Protein AF-A0A922SPZ7-F1 (afdb_monomer_lite)

Sequence (159 aa):
MNDMLHFFKSLKLINSTNGHDVTSTNKFIAGYQITIASILLLFDDLRLEGYNNLLTRRLNQDVTDTLFGQIRSKRKKPTTRQFMTAFRKIFFTNIIKAGKQGKGSSNLSQLLVNTEKLGFILGSEEEEIPMDEDCNETEVHPLFLVRIIVKWNYQKITG

Foldseek 3Di:
DVVVLVVLVPDWDADPPPRDTCRVVDCVSVVVNVVVVVVVVVVVVVVVVVDPDDPVVVVDCVVVVVVVCQLCVVPVDDDPVSSVVSVVVVVVVVLVVVCVPDPCVPVSVVVVVVVVVVCVVVVPDPDDDDDDDDDDDDPPDPCPVVCVVVVVVVVVVPD

Secondary structure (DSSP, 8-state):
-HHHHHHHHH---B-TTT--B-TTT-THHHHHHHHHHHHHHHHHHHHHTT-----GGGGSTHHHHHHHHHHHHH-SS--HHHHHHHHHHHHHHHHHHHHHHSS-HHHHHHHHHHHHHHHHHHTT----PPP----------THHHHHHHHHHHHHHH--

Organism: Spodoptera exigua (NCBI:txid7107)

Structure (mmCIF, N/CA/C/O backbone):
data_AF-A0A922SPZ7-F1
#
_entry.id   AF-A0A922SPZ7-F1
#
loop_
_atom_site.group_PDB
_atom_site.id
_atom_site.type_symbol
_atom_site.label_atom_id
_atom_site.label_alt_id
_atom_site.label_comp_id
_atom_site.label_asym_id
_atom_site.label_entity_id
_atom_site.label_seq_id
_atom_site.pdbx_PDB_ins_code
_atom_site.Cartn_x
_atom_site.Cartn_y
_atom_site.Cartn_z
_atom_site.occupancy
_atom_site.B_iso_or_equiv
_atom_site.auth_seq_id
_atom_site.auth_comp_id
_atom_site.auth_asym_id
_atom_site.auth_atom_id
_atom_site.pdbx_PDB_model_num
ATOM 1 N N . MET A 1 1 ? -7.374 -10.168 -17.244 1.00 64.50 1 MET A N 1
ATOM 2 C CA . MET A 1 1 ? -6.537 -9.549 -16.174 1.00 64.50 1 MET A CA 1
ATOM 3 C C . MET A 1 1 ? -5.126 -10.136 -16.165 1.00 64.50 1 MET A C 1
ATOM 5 O O . MET A 1 1 ? -4.179 -9.366 -16.073 1.00 64.50 1 MET A O 1
ATOM 9 N N . ASN A 1 2 ? -4.959 -11.445 -16.400 1.00 79.81 2 ASN A N 1
ATOM 10 C CA . ASN A 1 2 ? -3.654 -12.028 -16.759 1.00 79.81 2 ASN A CA 1
ATOM 11 C C . ASN A 1 2 ? -3.041 -11.406 -18.028 1.00 79.81 2 ASN A C 1
ATOM 13 O O . ASN A 1 2 ? -1.832 -11.195 -18.084 1.00 79.81 2 ASN A O 1
ATOM 17 N N . ASP A 1 3 ? -3.868 -10.993 -18.989 1.00 87.25 3 ASP A N 1
ATOM 18 C CA . ASP A 1 3 ? -3.410 -10.283 -20.196 1.00 87.25 3 ASP A CA 1
ATOM 19 C C . ASP A 1 3 ? -2.750 -8.939 -19.861 1.00 87.25 3 ASP A C 1
ATOM 21 O O . ASP A 1 3 ? -1.771 -8.549 -20.490 1.00 87.25 3 ASP A O 1
ATOM 25 N N . MET A 1 4 ? -3.219 -8.261 -18.804 1.00 87.81 4 MET A N 1
ATOM 26 C CA . MET A 1 4 ? -2.597 -7.022 -18.326 1.00 87.81 4 MET A CA 1
ATOM 27 C C . MET A 1 4 ? -1.230 -7.291 -17.700 1.00 87.81 4 MET A C 1
ATOM 29 O O . MET A 1 4 ? -0.311 -6.500 -17.885 1.00 87.81 4 MET A O 1
ATOM 33 N N . LEU A 1 5 ? -1.056 -8.419 -17.005 1.00 88.38 5 LEU A N 1
ATOM 34 C CA . LEU A 1 5 ? 0.253 -8.813 -16.489 1.00 88.38 5 LEU A CA 1
ATOM 35 C C . LEU A 1 5 ? 1.246 -9.036 -17.641 1.00 88.38 5 LEU A C 1
ATOM 37 O O . LEU A 1 5 ? 2.379 -8.562 -17.579 1.00 88.38 5 LEU A O 1
ATOM 41 N N . HIS A 1 6 ? 0.817 -9.717 -18.707 1.00 90.19 6 HIS A N 1
ATOM 42 C CA . HIS A 1 6 ? 1.630 -9.908 -19.910 1.00 90.19 6 HIS A CA 1
ATOM 43 C C . HIS A 1 6 ? 1.950 -8.589 -20.616 1.00 90.19 6 HIS A C 1
ATOM 45 O O . HIS A 1 6 ? 3.107 -8.353 -20.963 1.00 90.19 6 HIS A O 1
ATOM 51 N N . PHE A 1 7 ? 0.965 -7.700 -20.754 1.00 92.06 7 PHE A N 1
ATOM 52 C CA . PHE A 1 7 ? 1.167 -6.360 -21.294 1.00 92.06 7 PHE A CA 1
ATOM 53 C C . PHE A 1 7 ? 2.253 -5.604 -20.517 1.00 92.06 7 PHE A C 1
ATOM 55 O O . PHE A 1 7 ? 3.254 -5.199 -21.103 1.00 92.06 7 PHE A O 1
ATOM 62 N N . PHE A 1 8 ? 2.131 -5.506 -19.189 1.00 90.12 8 PHE A N 1
ATOM 63 C CA . PHE A 1 8 ? 3.119 -4.814 -18.356 1.00 90.12 8 PHE A CA 1
ATOM 64 C C . PHE A 1 8 ? 4.497 -5.489 -18.350 1.00 90.12 8 PHE A C 1
ATOM 66 O O . PHE A 1 8 ? 5.493 -4.810 -18.118 1.00 90.12 8 PHE A O 1
ATOM 73 N N . LYS A 1 9 ? 4.589 -6.802 -18.601 1.00 89.31 9 LYS A N 1
ATOM 74 C CA . LYS A 1 9 ? 5.875 -7.501 -18.798 1.00 89.31 9 LYS A CA 1
ATOM 75 C C . LYS A 1 9 ? 6.557 -7.134 -20.115 1.00 89.31 9 LYS A C 1
ATOM 77 O O . LYS A 1 9 ? 7.779 -7.173 -20.186 1.00 89.31 9 LYS A O 1
ATOM 82 N N . SER A 1 10 ? 5.783 -6.788 -21.141 1.00 92.88 10 SER A N 1
ATOM 83 C CA . SER A 1 10 ? 6.306 -6.408 -22.459 1.00 92.88 10 SER A CA 1
ATOM 84 C C . SER A 1 10 ? 6.740 -4.942 -22.559 1.00 92.88 10 SER A C 1
ATOM 86 O O . SER A 1 10 ? 7.416 -4.567 -23.516 1.00 92.88 10 SER A O 1
ATOM 88 N N . LEU A 1 11 ? 6.359 -4.108 -21.584 1.00 93.62 11 LEU A N 1
ATOM 89 C CA . LEU A 1 11 ? 6.656 -2.682 -21.606 1.00 93.62 11 LEU A CA 1
ATOM 90 C C . LEU A 1 11 ? 8.149 -2.413 -21.435 1.00 93.62 11 LEU A C 1
ATOM 92 O O . LEU A 1 11 ? 8.802 -2.944 -20.538 1.00 93.62 11 LEU A O 1
ATOM 96 N N . LYS A 1 12 ? 8.644 -1.493 -22.262 1.00 93.12 12 LYS A N 1
ATOM 97 C CA . LYS A 1 12 ? 9.947 -0.859 -22.107 1.00 93.12 12 LYS A CA 1
ATOM 98 C C . LYS A 1 12 ? 9.768 0.638 -21.957 1.00 93.12 12 LYS A C 1
ATOM 100 O O . LYS A 1 12 ? 8.951 1.244 -22.649 1.00 93.12 12 LYS A O 1
ATOM 105 N N . LEU A 1 13 ? 10.549 1.229 -21.068 1.00 93.44 13 LEU A N 1
ATOM 106 C CA . LEU A 1 13 ? 10.610 2.665 -20.887 1.00 93.44 13 LEU A CA 1
ATOM 107 C C . LEU A 1 13 ? 11.852 3.203 -21.587 1.00 93.44 13 LEU A C 1
ATOM 109 O O . LEU A 1 13 ? 12.972 2.916 -21.175 1.00 93.44 13 LEU A O 1
ATOM 113 N N . ILE A 1 14 ? 11.641 3.988 -22.638 1.00 96.00 14 ILE A N 1
ATOM 114 C CA . ILE A 1 14 ? 12.717 4.588 -23.426 1.00 96.00 14 ILE A CA 1
ATOM 115 C C . ILE A 1 14 ? 12.832 6.064 -23.062 1.00 96.00 14 ILE A C 1
ATOM 117 O O . ILE A 1 14 ? 11.841 6.794 -23.068 1.00 96.00 14 ILE A O 1
ATOM 121 N N . ASN A 1 15 ? 14.043 6.510 -22.742 1.00 94.00 15 ASN A N 1
ATOM 122 C CA . ASN A 1 15 ? 14.319 7.919 -22.509 1.00 94.00 15 ASN A CA 1
ATOM 123 C C . ASN A 1 15 ? 14.284 8.677 -23.846 1.00 94.00 15 ASN A C 1
ATOM 125 O O . ASN A 1 15 ? 15.028 8.360 -24.772 1.00 94.00 15 ASN A O 1
ATOM 129 N N . SER A 1 16 ? 13.429 9.696 -23.939 1.00 92.75 16 SER A N 1
ATOM 130 C CA . SER A 1 16 ? 13.207 10.458 -25.173 1.00 92.75 16 SER A CA 1
ATOM 131 C C . SER A 1 16 ? 14.433 11.235 -25.658 1.00 92.75 16 SER A C 1
ATOM 133 O O . SER A 1 16 ? 14.536 11.521 -26.844 1.00 92.75 16 SER A O 1
ATOM 135 N N . THR A 1 17 ? 15.348 11.599 -24.758 1.00 94.12 17 THR A N 1
ATOM 136 C CA . THR A 1 17 ? 16.481 12.483 -25.065 1.00 94.12 17 THR A CA 1
ATOM 137 C C . THR A 1 17 ? 17.686 11.720 -25.604 1.00 94.12 17 THR A C 1
ATOM 139 O O . THR A 1 17 ? 18.411 12.236 -26.446 1.00 94.12 17 THR A O 1
ATOM 142 N N . ASN A 1 18 ? 17.921 10.500 -25.118 1.00 93.50 18 ASN A N 1
ATOM 143 C CA . ASN A 1 18 ? 19.108 9.714 -25.466 1.00 93.50 18 ASN A CA 1
ATOM 144 C C . ASN A 1 18 ? 18.787 8.314 -26.022 1.00 93.50 18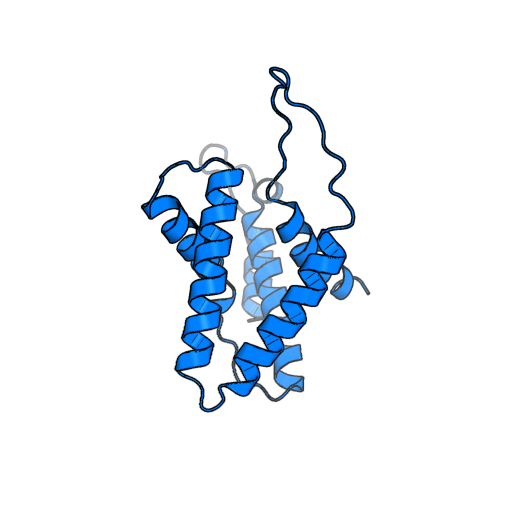 ASN A C 1
ATOM 146 O O . ASN A 1 18 ? 19.706 7.568 -26.341 1.00 93.50 18 ASN A O 1
ATOM 150 N N . GLY A 1 19 ? 17.507 7.941 -26.131 1.00 92.81 19 GLY A N 1
ATOM 151 C CA . GLY A 1 19 ? 17.064 6.660 -26.688 1.00 92.81 19 GLY A CA 1
ATOM 152 C C . GLY A 1 19 ? 17.381 5.435 -25.824 1.00 92.81 19 GLY A C 1
ATOM 153 O O . GLY A 1 19 ? 17.105 4.312 -26.244 1.00 92.81 19 GLY A O 1
ATOM 154 N N . HIS A 1 20 ? 17.950 5.617 -24.629 1.00 94.00 20 HIS A N 1
ATOM 155 C CA . HIS A 1 20 ? 18.328 4.501 -23.769 1.00 94.00 20 HIS A CA 1
ATOM 156 C C . HIS A 1 20 ? 17.116 3.869 -23.083 1.00 94.00 20 HIS A C 1
ATOM 158 O O . HIS A 1 20 ? 16.198 4.557 -22.627 1.00 94.00 20 HIS A O 1
ATOM 164 N N . ASP A 1 21 ? 17.160 2.542 -22.957 1.00 93.69 21 ASP A N 1
ATOM 165 C CA . ASP A 1 21 ? 16.223 1.777 -22.141 1.00 93.69 21 ASP A CA 1
ATOM 166 C C . ASP A 1 21 ? 16.497 2.044 -20.652 1.00 93.69 21 ASP A C 1
ATOM 168 O O . ASP A 1 21 ? 17.567 1.738 -20.125 1.00 93.69 21 ASP A O 1
ATOM 172 N N . VAL A 1 22 ? 15.516 2.647 -19.985 1.00 93.69 22 VAL A N 1
ATOM 173 C CA . VAL A 1 22 ? 15.533 3.014 -18.563 1.00 93.69 22 VAL A CA 1
ATOM 174 C C . VAL A 1 22 ? 14.469 2.243 -17.773 1.00 93.69 22 VAL A C 1
ATOM 176 O O . VAL A 1 22 ? 14.030 2.671 -16.704 1.00 93.69 22 VAL A O 1
ATOM 179 N N . THR A 1 23 ? 14.036 1.089 -18.286 1.00 91.44 23 THR A N 1
ATOM 180 C CA . THR A 1 23 ? 13.022 0.240 -17.642 1.00 91.44 23 THR A CA 1
ATOM 181 C C . THR A 1 23 ? 13.470 -0.216 -16.254 1.00 91.44 23 THR A C 1
ATOM 183 O O . THR A 1 23 ? 12.702 -0.138 -15.301 1.00 91.44 23 THR A O 1
ATOM 186 N N . SER A 1 24 ? 14.727 -0.647 -16.107 1.00 86.00 24 SER A N 1
ATOM 187 C CA . SER A 1 24 ? 15.254 -1.201 -14.849 1.00 86.00 24 SER A CA 1
ATOM 188 C C . SER A 1 24 ? 15.405 -0.164 -13.732 1.00 86.00 24 SER A C 1
ATOM 190 O O . SER A 1 24 ? 15.277 -0.498 -12.555 1.00 86.00 24 SER A O 1
ATOM 192 N N . THR A 1 25 ? 15.647 1.102 -14.079 1.00 89.31 25 THR A N 1
ATOM 193 C CA . THR A 1 25 ? 15.777 2.194 -13.104 1.00 89.31 25 THR A CA 1
ATOM 194 C C . THR A 1 25 ? 14.418 2.702 -12.619 1.00 89.31 25 THR A C 1
ATOM 196 O O . THR A 1 25 ? 14.325 3.285 -11.539 1.00 89.31 25 THR A O 1
ATOM 199 N N . ASN A 1 26 ? 13.344 2.430 -13.367 1.00 89.94 26 ASN A N 1
ATOM 200 C CA . ASN A 1 26 ? 11.992 2.881 -13.063 1.00 89.94 26 ASN A CA 1
ATOM 201 C C . ASN A 1 26 ? 11.137 1.757 -12.472 1.00 89.94 26 ASN A C 1
ATOM 203 O O . ASN A 1 26 ? 10.618 0.884 -13.160 1.00 89.94 26 ASN A O 1
ATOM 207 N N . LYS A 1 27 ? 10.912 1.825 -11.158 1.00 92.31 27 LYS A N 1
ATOM 208 C CA . LYS A 1 27 ? 10.235 0.756 -10.405 1.00 92.31 27 LYS A CA 1
ATOM 209 C C . LYS A 1 27 ? 8.724 0.670 -10.632 1.00 92.31 27 LYS A C 1
ATOM 211 O O . LYS A 1 27 ? 8.114 -0.292 -10.175 1.00 92.31 27 LYS A O 1
ATOM 216 N N . PHE A 1 28 ? 8.097 1.639 -11.304 1.00 92.69 28 PHE A N 1
ATOM 217 C CA . PHE A 1 28 ? 6.635 1.667 -11.415 1.00 92.69 28 PHE A CA 1
ATOM 218 C C . PHE A 1 28 ? 6.086 0.492 -12.238 1.00 92.69 28 PHE A C 1
ATOM 220 O O . PHE A 1 28 ? 5.064 -0.062 -11.854 1.00 92.69 28 PHE A O 1
ATOM 227 N N . ILE A 1 29 ? 6.768 0.064 -13.311 1.00 91.62 29 ILE A N 1
ATOM 228 C CA . ILE A 1 29 ? 6.335 -1.083 -14.133 1.00 91.62 29 ILE A CA 1
ATOM 229 C C . ILE A 1 29 ? 6.311 -2.352 -13.277 1.00 91.62 29 ILE A C 1
ATOM 231 O O . ILE A 1 29 ? 5.296 -3.046 -13.228 1.00 91.62 29 ILE A O 1
ATOM 235 N N . ALA A 1 30 ? 7.390 -2.602 -12.528 1.00 91.50 30 ALA A N 1
ATOM 236 C CA . ALA A 1 30 ? 7.449 -3.696 -11.561 1.00 91.50 30 ALA A CA 1
ATOM 237 C C . ALA A 1 30 ? 6.369 -3.552 -10.472 1.00 91.50 30 ALA A C 1
ATOM 239 O O . ALA A 1 30 ? 5.701 -4.523 -10.126 1.00 91.50 30 ALA A O 1
ATOM 240 N N . GLY A 1 31 ? 6.132 -2.333 -9.978 1.00 93.12 31 GLY A N 1
ATOM 241 C CA . GLY A 1 31 ? 5.068 -2.039 -9.017 1.00 93.12 31 GLY A CA 1
ATOM 242 C C . GLY A 1 31 ? 3.670 -2.388 -9.538 1.00 93.12 31 GLY A C 1
ATOM 243 O O . GLY A 1 31 ? 2.887 -3.002 -8.813 1.00 93.12 31 GLY A O 1
ATOM 244 N N . TYR A 1 32 ? 3.361 -2.075 -10.799 1.00 92.62 32 TYR A N 1
ATOM 245 C CA . TYR A 1 32 ? 2.093 -2.452 -11.432 1.00 92.62 32 TYR A CA 1
ATOM 246 C C . TYR A 1 32 ? 1.964 -3.964 -11.603 1.00 92.62 32 TYR A C 1
ATOM 248 O O . TYR A 1 32 ? 0.903 -4.512 -11.312 1.00 92.62 32 TYR A O 1
ATOM 256 N N . GLN A 1 33 ? 3.032 -4.649 -12.022 1.00 92.25 33 GLN A N 1
ATOM 257 C CA . GLN A 1 33 ? 3.035 -6.111 -12.133 1.00 92.25 33 GLN A CA 1
ATOM 258 C C . GLN A 1 33 ? 2.729 -6.769 -10.782 1.00 92.25 33 GLN A C 1
ATOM 260 O O . GLN A 1 33 ? 1.847 -7.623 -10.706 1.00 92.25 33 GLN A O 1
ATOM 265 N N . ILE A 1 34 ? 3.400 -6.322 -9.714 1.00 94.12 34 ILE A N 1
ATOM 266 C CA . ILE A 1 34 ? 3.151 -6.789 -8.344 1.00 94.12 34 ILE A CA 1
ATOM 267 C C . ILE A 1 34 ? 1.706 -6.491 -7.938 1.00 94.12 34 ILE A C 1
ATOM 269 O O . ILE A 1 34 ? 1.015 -7.375 -7.453 1.00 94.12 34 ILE A O 1
ATOM 273 N N . THR A 1 35 ? 1.220 -5.273 -8.180 1.00 94.12 35 THR A N 1
ATOM 274 C CA . THR A 1 35 ? -0.146 -4.871 -7.809 1.00 94.12 35 THR A CA 1
ATOM 275 C C . THR A 1 35 ? -1.200 -5.747 -8.489 1.00 94.12 35 THR A C 1
ATOM 277 O O . THR A 1 35 ? -2.122 -6.215 -7.826 1.00 94.12 35 THR A O 1
ATOM 280 N N . ILE A 1 36 ? -1.058 -6.013 -9.792 1.00 92.00 36 ILE A N 1
ATOM 281 C CA . ILE A 1 36 ? -1.983 -6.872 -10.543 1.00 92.00 36 ILE A CA 1
ATOM 282 C C . ILE A 1 36 ? -1.955 -8.299 -9.988 1.00 92.00 36 ILE A C 1
ATOM 284 O O . ILE A 1 36 ? -3.016 -8.863 -9.727 1.00 92.00 36 ILE A O 1
ATOM 288 N N . ALA A 1 37 ? -0.762 -8.863 -9.777 1.00 93.19 37 ALA A N 1
ATOM 289 C CA . ALA A 1 37 ? -0.611 -10.212 -9.237 1.00 93.19 37 ALA A CA 1
ATOM 290 C C . ALA A 1 37 ? -1.225 -10.338 -7.832 1.00 93.19 37 ALA A C 1
ATOM 292 O O . ALA A 1 37 ? -2.011 -11.247 -7.583 1.00 93.19 37 ALA A O 1
ATOM 293 N N . SER A 1 38 ? -0.942 -9.386 -6.941 1.00 94.31 38 SER A N 1
ATOM 294 C CA . SER A 1 38 ? -1.482 -9.374 -5.580 1.00 94.31 38 SER A CA 1
ATOM 295 C C . SER A 1 38 ? -3.002 -9.223 -5.548 1.00 94.31 38 SER A C 1
ATOM 297 O O . SER A 1 38 ? -3.653 -9.858 -4.727 1.00 94.31 38 SER A O 1
ATOM 299 N N . ILE A 1 39 ? -3.589 -8.405 -6.431 1.00 93.94 39 ILE A N 1
ATOM 300 C CA . ILE A 1 39 ? -5.051 -8.253 -6.518 1.00 93.94 39 ILE A CA 1
ATOM 301 C C . ILE A 1 39 ? -5.714 -9.552 -6.981 1.00 93.94 39 ILE A C 1
ATOM 303 O O . ILE A 1 39 ? -6.771 -9.898 -6.460 1.00 93.94 39 ILE A O 1
ATOM 307 N N . LEU A 1 40 ? -5.109 -10.259 -7.940 1.00 91.75 40 LEU A N 1
ATOM 308 C CA . LEU A 1 40 ? -5.617 -11.548 -8.411 1.00 91.75 40 LEU A CA 1
ATOM 309 C C . LEU A 1 40 ? -5.610 -12.588 -7.290 1.00 91.75 40 LEU A C 1
ATOM 311 O O . LEU A 1 40 ? -6.658 -13.151 -6.996 1.00 91.75 40 LEU A O 1
ATOM 315 N N . LEU A 1 41 ? -4.472 -12.749 -6.608 1.00 93.75 41 LEU A N 1
ATOM 316 C CA . LEU A 1 41 ? -4.344 -13.675 -5.479 1.00 93.75 41 LEU A CA 1
ATOM 317 C C . LEU A 1 41 ? -5.314 -13.331 -4.342 1.00 93.75 41 LEU A C 1
ATOM 319 O O . LEU A 1 41 ? -6.018 -14.201 -3.842 1.00 93.75 41 LEU A O 1
ATOM 323 N N . LEU A 1 42 ? -5.414 -12.049 -3.977 1.00 94.12 42 LEU A N 1
ATOM 324 C CA . LEU A 1 42 ? -6.364 -11.594 -2.962 1.00 94.12 42 LEU A CA 1
ATOM 325 C C . LEU A 1 42 ? -7.810 -11.906 -3.358 1.00 94.12 42 LEU A C 1
ATOM 327 O 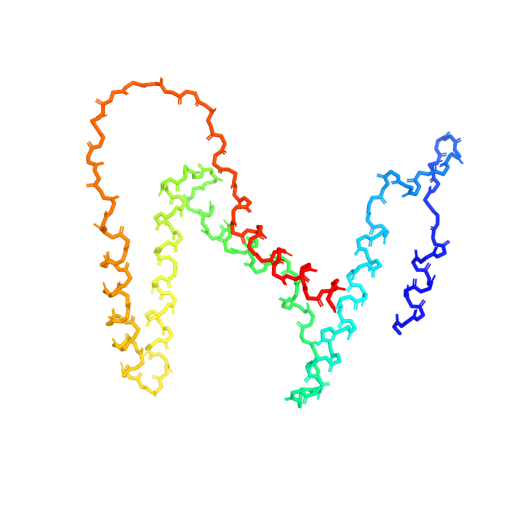O . LEU A 1 42 ? -8.623 -12.257 -2.506 1.00 94.12 42 LEU A O 1
ATOM 331 N N . PHE A 1 43 ? -8.163 -11.729 -4.631 1.00 94.44 43 PHE A N 1
ATOM 332 C CA . PHE A 1 43 ? -9.518 -12.010 -5.079 1.00 94.44 43 PHE A CA 1
ATOM 333 C C . PHE A 1 43 ? -9.819 -13.508 -5.080 1.00 94.44 43 PHE A C 1
ATOM 335 O O . PHE A 1 43 ? -10.920 -13.886 -4.690 1.00 94.44 43 PHE A O 1
ATOM 342 N N . ASP A 1 44 ? -8.857 -14.350 -5.450 1.00 94.25 44 ASP A N 1
ATOM 343 C CA . ASP A 1 44 ? -9.007 -15.802 -5.373 1.00 94.25 44 ASP A CA 1
ATOM 344 C C . ASP A 1 44 ? -9.220 -16.264 -3.922 1.00 94.25 44 ASP A C 1
ATOM 346 O O . ASP A 1 44 ? -10.176 -16.997 -3.660 1.00 94.25 44 ASP A O 1
ATOM 350 N N . ASP A 1 45 ? -8.443 -15.741 -2.966 1.00 95.12 45 ASP A N 1
ATOM 351 C CA . ASP A 1 45 ? -8.641 -15.988 -1.529 1.00 95.12 45 ASP A CA 1
ATOM 352 C C . ASP A 1 45 ? -10.049 -15.567 -1.069 1.00 95.12 45 ASP A C 1
ATOM 354 O O . ASP A 1 45 ? -10.761 -16.315 -0.401 1.00 95.12 45 ASP A O 1
ATOM 358 N N . LEU A 1 46 ? -10.500 -14.372 -1.460 1.00 94.38 46 LEU A N 1
ATOM 359 C CA . LEU A 1 46 ? -11.825 -13.870 -1.088 1.00 94.38 46 LEU A CA 1
ATOM 360 C C . LEU A 1 46 ? -12.963 -14.684 -1.715 1.00 94.38 46 LEU A C 1
ATOM 362 O O . LEU A 1 46 ? -14.024 -14.829 -1.109 1.00 94.38 46 LEU A O 1
ATOM 366 N N . ARG A 1 47 ? -12.767 -15.240 -2.911 1.00 94.94 47 ARG A N 1
ATOM 367 C CA . ARG A 1 47 ? -13.764 -16.120 -3.529 1.00 94.94 47 ARG A CA 1
ATOM 368 C C . ARG A 1 47 ? -13.941 -17.416 -2.749 1.00 94.94 47 ARG A C 1
ATOM 370 O O . ARG A 1 47 ? -15.072 -17.889 -2.655 1.00 94.94 47 ARG A O 1
ATOM 377 N N . LEU A 1 48 ? -12.867 -17.964 -2.175 1.00 94.50 48 LEU A N 1
ATOM 378 C CA . LEU A 1 48 ? -12.945 -19.141 -1.300 1.00 94.50 48 LEU A CA 1
ATOM 379 C C . LEU A 1 48 ? -13.774 -18.857 -0.038 1.00 94.50 48 LEU A C 1
ATOM 381 O O . LEU A 1 48 ? -14.518 -19.720 0.414 1.00 94.50 48 LEU A O 1
ATOM 385 N N . GLU A 1 49 ? -13.725 -17.622 0.459 1.00 94.06 49 GLU A N 1
ATOM 386 C CA . GLU A 1 49 ? -14.530 -17.127 1.586 1.00 94.06 49 GLU A CA 1
ATOM 387 C C . GLU A 1 49 ? -15.971 -16.721 1.189 1.00 94.06 49 GLU A C 1
ATOM 389 O O . GLU A 1 49 ? -16.729 -16.191 2.002 1.00 94.06 49 GLU A O 1
ATOM 394 N N . GLY A 1 50 ? -16.376 -16.945 -0.068 1.00 95.31 50 GLY A N 1
ATOM 395 C CA . GLY A 1 50 ? -17.735 -16.683 -0.556 1.00 95.31 50 GLY A CA 1
ATOM 396 C C . GLY A 1 50 ? -18.003 -15.247 -1.023 1.00 95.31 50 GLY A C 1
ATOM 397 O O . GLY A 1 50 ? -19.158 -14.884 -1.263 1.00 95.31 50 GLY A O 1
ATOM 398 N N . TYR A 1 51 ? -16.971 -14.412 -1.183 1.00 94.62 51 TYR A N 1
ATOM 399 C CA . TYR A 1 51 ? -17.131 -13.068 -1.741 1.00 94.62 51 TYR A CA 1
ATOM 400 C C . TYR A 1 51 ? -17.159 -13.098 -3.274 1.00 94.62 51 TYR A C 1
ATOM 402 O O . TYR A 1 51 ? -16.287 -13.663 -3.929 1.00 94.62 51 TYR A O 1
ATOM 410 N N . ASN A 1 52 ? -18.132 -12.400 -3.864 1.00 94.38 52 ASN A N 1
ATOM 411 C CA . ASN A 1 52 ? -18.303 -12.340 -5.321 1.00 94.38 52 ASN A CA 1
ATOM 412 C C . ASN A 1 52 ? -17.571 -11.161 -5.980 1.00 94.38 52 ASN A C 1
ATOM 414 O O . ASN A 1 52 ? -17.465 -11.098 -7.204 1.00 94.38 52 ASN A O 1
ATOM 418 N N . ASN A 1 53 ? -17.097 -10.196 -5.192 1.00 92.44 53 ASN A N 1
ATOM 419 C CA . ASN A 1 53 ? -16.519 -8.956 -5.696 1.00 92.44 53 ASN A CA 1
ATOM 420 C C . ASN A 1 53 ? -15.466 -8.370 -4.745 1.00 92.44 53 ASN A C 1
ATOM 422 O O . ASN A 1 53 ? -15.559 -8.504 -3.527 1.00 92.44 53 ASN A O 1
ATOM 426 N N . LEU A 1 54 ? -14.500 -7.647 -5.319 1.00 90.31 54 LEU A N 1
ATOM 427 C CA . LEU A 1 54 ? -13.443 -6.936 -4.598 1.00 90.31 54 LEU A CA 1
ATOM 428 C C . LEU A 1 54 ? -13.615 -5.419 -4.741 1.00 90.31 54 LEU A C 1
ATOM 430 O O . LEU A 1 54 ? -13.654 -4.878 -5.845 1.00 90.31 54 LEU A O 1
ATOM 434 N N . LEU A 1 55 ? -13.687 -4.709 -3.613 1.00 90.50 55 LEU A N 1
ATOM 435 C CA . LEU A 1 55 ? -13.791 -3.248 -3.585 1.00 90.50 55 LEU A CA 1
ATOM 436 C C . LEU A 1 55 ? -12.410 -2.596 -3.743 1.00 90.50 55 LEU A C 1
ATOM 438 O O . LEU A 1 55 ? -11.811 -2.148 -2.767 1.00 90.50 55 LEU A O 1
ATOM 442 N N . THR A 1 56 ? -11.921 -2.494 -4.977 1.00 89.00 56 THR A N 1
ATOM 443 C CA . THR A 1 56 ? -10.573 -1.978 -5.297 1.00 89.00 56 THR A CA 1
ATOM 444 C C . THR A 1 56 ? -10.301 -0.562 -4.784 1.00 89.00 56 THR A C 1
ATOM 446 O O . THR A 1 56 ? -9.173 -0.260 -4.403 1.00 89.00 56 THR A O 1
ATOM 449 N N . ARG A 1 57 ? -11.333 0.285 -4.652 1.00 88.7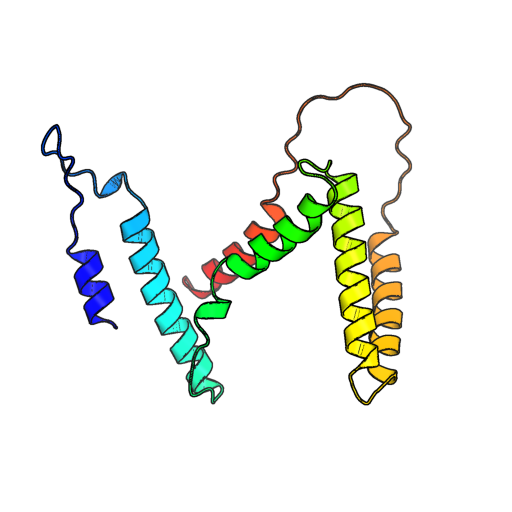5 57 ARG A N 1
ATOM 450 C CA . ARG A 1 57 ? -11.226 1.619 -4.025 1.00 88.75 57 ARG A CA 1
ATOM 451 C C . ARG A 1 57 ? -10.674 1.574 -2.594 1.00 88.75 57 ARG A C 1
ATOM 453 O O . ARG A 1 57 ? -10.124 2.556 -2.127 1.00 88.75 57 ARG A O 1
ATOM 460 N N . ARG A 1 58 ? -10.842 0.461 -1.874 1.00 87.19 58 ARG A N 1
ATOM 461 C CA . ARG A 1 58 ? -10.350 0.307 -0.494 1.00 87.19 58 ARG A CA 1
ATOM 462 C C . ARG A 1 58 ? -8.906 -0.188 -0.408 1.00 87.19 58 ARG A C 1
ATOM 464 O O . ARG A 1 58 ? -8.381 -0.275 0.694 1.00 87.19 58 ARG A O 1
ATOM 471 N N . LEU A 1 59 ? -8.287 -0.526 -1.538 1.00 89.50 59 LEU A N 1
ATOM 472 C CA . LEU A 1 59 ? -6.919 -1.049 -1.598 1.00 89.50 59 LEU A CA 1
ATOM 473 C C . LEU A 1 59 ? -5.871 0.044 -1.852 1.00 89.50 59 LEU A C 1
ATOM 475 O O . LEU A 1 59 ? -4.686 -0.260 -1.938 1.00 89.50 59 LEU A O 1
ATOM 479 N N . ASN A 1 60 ? -6.294 1.302 -1.999 1.00 89.19 60 ASN A N 1
ATOM 480 C CA . ASN A 1 60 ? -5.401 2.429 -2.241 1.00 89.19 60 ASN A CA 1
ATOM 481 C C . ASN A 1 60 ? -5.067 3.195 -0.946 1.00 89.19 60 ASN A C 1
ATOM 483 O O . ASN A 1 60 ? -5.615 2.934 0.127 1.00 89.19 60 ASN A O 1
ATOM 487 N N . GLN A 1 61 ? -4.145 4.153 -1.054 1.00 90.38 61 GLN A N 1
ATOM 488 C CA . GLN A 1 61 ? -3.673 4.940 0.085 1.00 90.38 61 GLN A CA 1
ATOM 489 C C . GLN A 1 61 ? -4.621 6.095 0.474 1.00 90.38 61 GLN A C 1
ATOM 491 O O . GLN A 1 61 ? -4.452 6.678 1.545 1.00 90.38 61 GLN A O 1
ATOM 496 N N . ASP A 1 62 ? -5.660 6.392 -0.316 1.00 91.06 62 ASP A N 1
ATOM 497 C CA . ASP A 1 62 ? -6.513 7.582 -0.144 1.00 91.06 62 ASP A CA 1
ATOM 498 C C . ASP A 1 62 ? -7.119 7.692 1.260 1.00 91.06 62 ASP A C 1
ATOM 500 O O . ASP A 1 62 ? -7.275 8.788 1.804 1.00 91.06 62 ASP A O 1
ATOM 504 N N . VAL A 1 63 ? -7.462 6.558 1.879 1.00 84.62 63 VAL A N 1
ATOM 505 C CA . VAL A 1 63 ? -8.014 6.520 3.242 1.00 84.62 63 VAL A CA 1
ATOM 506 C C . VAL A 1 63 ? -6.990 7.028 4.261 1.00 84.62 63 VAL A C 1
ATOM 508 O O . VAL A 1 63 ? -7.320 7.828 5.141 1.00 84.62 63 VAL A O 1
ATOM 511 N N . THR A 1 64 ? -5.737 6.602 4.123 1.00 87.50 64 THR A N 1
ATOM 512 C CA . THR A 1 64 ? -4.625 7.039 4.972 1.00 87.50 64 THR A CA 1
ATOM 513 C C . THR A 1 64 ? -4.295 8.507 4.721 1.00 87.50 64 THR A C 1
ATOM 515 O O . THR A 1 64 ? -4.109 9.271 5.670 1.00 87.50 64 THR A O 1
ATOM 518 N N . ASP A 1 65 ? -4.302 8.940 3.461 1.00 91.00 65 ASP A N 1
ATOM 519 C CA . ASP A 1 65 ? -4.045 10.336 3.106 1.00 91.00 65 ASP A CA 1
ATOM 520 C C . ASP A 1 65 ? -5.152 11.261 3.622 1.00 91.00 65 ASP A C 1
ATOM 522 O O . ASP A 1 65 ? -4.872 12.345 4.136 1.00 91.00 65 ASP A O 1
ATOM 526 N N . THR A 1 66 ? -6.403 10.796 3.603 1.00 91.06 66 THR A N 1
ATOM 527 C CA . THR A 1 66 ? -7.536 11.488 4.226 1.00 91.06 66 THR A CA 1
ATOM 528 C C . THR A 1 66 ? -7.325 11.639 5.733 1.00 91.06 66 THR A C 1
ATOM 530 O O . THR A 1 66 ? -7.511 12.733 6.272 1.00 91.06 66 THR A O 1
ATOM 533 N N . LEU A 1 67 ? -6.893 10.580 6.427 1.00 90.06 67 LEU A N 1
ATOM 534 C CA . LEU A 1 67 ? -6.593 10.633 7.862 1.00 90.06 67 LEU A CA 1
ATOM 535 C C . LEU A 1 67 ? -5.468 11.633 8.167 1.00 90.06 67 LEU A C 1
ATOM 537 O O . LEU A 1 67 ? -5.601 12.473 9.063 1.00 90.06 67 LEU A O 1
ATOM 541 N N . PHE A 1 68 ? -4.371 11.591 7.411 1.00 92.06 68 PHE A N 1
ATOM 542 C CA . PHE A 1 68 ? -3.289 12.559 7.567 1.00 92.06 68 PHE A CA 1
ATOM 543 C C . PHE A 1 68 ? -3.744 13.984 7.246 1.00 92.06 68 PHE A C 1
ATOM 545 O O . PHE A 1 68 ? -3.351 14.915 7.950 1.00 92.06 68 PHE A O 1
ATOM 552 N N . GLY A 1 69 ? -4.608 14.163 6.247 1.00 92.62 69 GLY A N 1
ATOM 553 C CA . GLY A 1 69 ? -5.247 15.437 5.927 1.00 92.62 69 GLY A CA 1
ATOM 554 C C . GLY A 1 69 ? -6.067 15.979 7.097 1.00 92.62 69 GLY A C 1
ATOM 555 O O . GLY A 1 69 ? -5.910 17.139 7.474 1.00 92.62 69 GLY A O 1
ATOM 556 N N . GLN A 1 70 ? -6.866 15.135 7.754 1.00 91.81 70 GLN A N 1
ATOM 557 C CA . GLN A 1 70 ? -7.619 15.516 8.953 1.00 91.81 70 GLN A CA 1
ATOM 558 C C . GLN A 1 70 ? -6.703 15.955 10.097 1.00 91.81 70 GLN A C 1
ATOM 560 O O . GLN A 1 70 ? -6.975 16.969 10.742 1.00 91.81 70 GLN A O 1
ATOM 565 N N . ILE A 1 71 ? -5.604 15.241 10.342 1.00 90.94 71 ILE A N 1
ATOM 566 C CA . ILE A 1 71 ? -4.634 15.629 11.375 1.00 90.94 71 ILE A CA 1
ATOM 567 C C . ILE A 1 71 ? -3.972 16.966 11.012 1.00 90.94 71 ILE A C 1
ATOM 569 O O . ILE A 1 71 ? -3.905 17.876 11.844 1.00 90.94 71 ILE A O 1
ATOM 573 N N . ARG A 1 72 ? -3.545 17.118 9.753 1.00 93.50 72 ARG A N 1
ATOM 574 C CA . ARG A 1 72 ? -2.863 18.323 9.264 1.00 93.50 72 ARG A CA 1
ATOM 575 C C . ARG A 1 72 ? -3.777 19.539 9.120 1.00 93.50 72 ARG A C 1
ATOM 577 O O . ARG A 1 72 ? -3.279 20.659 9.173 1.00 93.50 72 ARG A O 1
ATOM 584 N N . SER A 1 73 ? -5.093 19.347 9.010 1.00 91.06 73 SER A N 1
ATOM 585 C CA . SER A 1 73 ? -6.077 20.441 8.932 1.00 91.06 73 SER A CA 1
ATOM 586 C C . SER A 1 73 ? -6.014 21.383 10.136 1.00 91.06 73 SER A C 1
ATOM 588 O O . SER A 1 73 ? -6.237 22.581 10.002 1.00 91.06 73 SER A O 1
ATOM 590 N N . LYS A 1 74 ? -5.661 20.850 11.313 1.00 83.44 74 LYS A N 1
ATOM 591 C CA . LYS A 1 74 ? -5.511 21.634 12.545 1.00 83.44 74 LYS A CA 1
ATOM 592 C C . LYS A 1 74 ? -4.121 22.235 12.678 1.00 83.44 74 LYS A C 1
ATOM 594 O O . LYS A 1 74 ? -3.970 23.292 13.281 1.00 83.44 74 LYS A O 1
ATOM 599 N N . ARG A 1 75 ? -3.102 21.535 12.170 1.00 86.88 75 ARG A N 1
ATOM 600 C CA . ARG A 1 75 ? -1.693 21.948 12.193 1.00 86.88 75 ARG A CA 1
ATOM 601 C C . ARG A 1 75 ? -0.966 21.352 10.996 1.00 86.88 75 ARG A C 1
ATOM 603 O O . ARG A 1 75 ? -0.749 20.148 10.957 1.00 86.88 75 ARG A O 1
ATOM 610 N N . LYS A 1 76 ? -0.535 22.194 10.052 1.00 90.00 76 LYS A N 1
ATOM 611 C CA . LYS A 1 76 ? 0.076 21.763 8.779 1.00 90.00 76 LYS A CA 1
ATOM 612 C C . LYS A 1 76 ? 1.312 20.866 8.961 1.00 90.00 76 LYS A C 1
ATOM 614 O O . LYS A 1 76 ? 1.521 19.952 8.168 1.00 90.00 76 LYS A O 1
ATOM 619 N N . LYS A 1 77 ? 2.108 21.116 10.006 1.00 93.31 77 LYS A N 1
ATOM 620 C CA . LYS A 1 77 ? 3.316 20.358 10.372 1.00 93.31 77 LYS A CA 1
ATOM 621 C C . LYS A 1 77 ? 3.291 20.033 11.877 1.00 93.31 77 LYS A C 1
ATOM 623 O O . LYS A 1 77 ? 3.856 20.791 12.661 1.00 93.31 77 LYS A O 1
ATOM 628 N N . PRO A 1 78 ? 2.565 18.990 12.311 1.00 92.19 78 PRO A N 1
ATOM 629 C CA . PRO A 1 78 ? 2.509 18.623 13.722 1.00 92.19 78 PRO A CA 1
ATOM 630 C C . PRO A 1 78 ? 3.827 17.968 14.157 1.00 92.19 78 PRO A C 1
ATOM 632 O O . PRO A 1 78 ? 4.415 17.208 13.392 1.00 92.19 78 PRO A O 1
ATOM 635 N N . THR A 1 79 ? 4.259 18.203 15.398 1.00 94.88 79 THR A N 1
ATOM 636 C CA . THR A 1 79 ? 5.317 17.377 16.011 1.00 94.88 79 THR A CA 1
ATOM 637 C C . THR A 1 79 ? 4.793 15.966 16.291 1.00 94.88 79 THR A C 1
ATOM 639 O O . THR A 1 79 ? 3.578 15.756 16.352 1.00 94.88 79 THR A O 1
ATOM 642 N N . THR A 1 80 ? 5.672 14.993 16.536 1.00 93.56 80 THR A N 1
ATOM 643 C CA . THR A 1 80 ? 5.285 13.600 16.836 1.00 93.56 80 THR A CA 1
ATOM 644 C C . THR A 1 80 ? 4.269 13.502 17.981 1.00 93.56 80 THR A C 1
ATOM 646 O O . THR A 1 80 ? 3.228 12.857 17.843 1.00 93.56 80 THR A O 1
ATOM 649 N N . ARG A 1 81 ? 4.490 14.228 19.089 1.00 93.44 81 ARG A N 1
ATOM 650 C CA . ARG A 1 81 ? 3.566 14.256 20.241 1.00 93.44 81 ARG A CA 1
ATOM 651 C C . ARG A 1 81 ? 2.197 14.842 19.879 1.00 93.44 81 ARG A C 1
ATOM 653 O O . ARG A 1 81 ? 1.162 14.357 20.342 1.00 93.44 81 ARG A O 1
ATOM 660 N N . GLN A 1 82 ? 2.176 15.864 19.024 1.00 91.56 82 GLN A N 1
ATOM 661 C CA . GLN A 1 82 ? 0.942 16.499 18.552 1.00 91.56 82 GLN A CA 1
ATOM 662 C C . GLN A 1 82 ? 0.183 15.594 17.581 1.00 91.56 82 GLN A C 1
ATOM 664 O O . GLN A 1 82 ? -1.038 15.476 17.685 1.00 91.56 82 GLN A O 1
ATOM 669 N N . PHE A 1 83 ? 0.904 14.922 16.682 1.00 93.38 83 PHE A N 1
ATOM 670 C CA . PHE A 1 83 ? 0.352 13.919 15.784 1.00 93.38 83 PHE A CA 1
ATOM 671 C C . PHE A 1 83 ? -0.311 12.795 16.583 1.00 93.38 83 PHE A C 1
ATOM 673 O O . PHE A 1 83 ? -1.485 12.505 16.366 1.00 93.38 83 PHE A O 1
ATOM 680 N N . MET A 1 84 ? 0.398 12.225 17.564 1.00 93.50 84 MET A N 1
ATOM 681 C CA . MET A 1 84 ? -0.118 11.117 18.367 1.00 93.50 84 MET A CA 1
ATOM 682 C C . MET A 1 84 ? -1.349 11.521 19.182 1.00 93.50 84 MET A C 1
ATOM 684 O O . MET A 1 84 ? -2.341 10.794 19.229 1.00 93.50 84 MET A O 1
ATOM 688 N N . THR A 1 85 ? -1.329 12.717 19.773 1.00 91.81 85 THR A N 1
ATOM 689 C CA . THR A 1 85 ? -2.491 13.273 20.480 1.00 91.81 85 THR A CA 1
ATOM 690 C C . THR A 1 85 ? -3.696 13.432 19.546 1.00 91.81 85 THR A C 1
ATOM 692 O O . THR A 1 85 ? -4.812 13.038 19.892 1.00 91.81 85 THR A O 1
ATOM 695 N N . ALA A 1 86 ? -3.490 13.975 18.342 1.00 90.19 86 ALA A N 1
ATOM 696 C CA . ALA A 1 86 ? -4.552 14.144 17.354 1.00 90.19 86 ALA A CA 1
ATOM 697 C C . ALA A 1 86 ? -5.096 12.798 16.851 1.00 90.19 86 ALA A C 1
ATOM 699 O O . ALA A 1 86 ? -6.313 12.632 16.761 1.00 90.19 86 ALA A O 1
ATOM 700 N N . PHE A 1 87 ? -4.211 11.836 16.584 1.00 90.88 87 PHE A N 1
ATOM 701 C CA . PHE A 1 87 ? -4.565 10.479 16.184 1.00 90.88 87 PHE A CA 1
ATOM 702 C C . PHE A 1 87 ? -5.416 9.785 17.251 1.00 90.88 87 PHE A C 1
ATOM 704 O O . PHE A 1 87 ? -6.531 9.365 16.947 1.00 90.88 87 PHE A O 1
ATOM 711 N N . ARG A 1 88 ? -4.954 9.748 18.513 1.00 89.00 88 ARG A N 1
ATOM 712 C CA . ARG A 1 88 ? -5.713 9.178 19.644 1.00 89.00 88 ARG A CA 1
ATOM 713 C C . ARG A 1 88 ? -7.104 9.797 19.729 1.00 89.00 88 ARG A C 1
ATOM 715 O O . ARG A 1 88 ? -8.098 9.082 19.813 1.00 89.00 88 ARG A O 1
ATOM 722 N N . LYS A 1 89 ? -7.196 11.127 19.627 1.00 88.00 89 LYS A N 1
ATOM 723 C CA . LYS A 1 89 ? -8.481 11.834 19.661 1.00 88.00 89 LYS A CA 1
ATOM 724 C C . LYS A 1 89 ? -9.417 11.396 18.531 1.00 88.00 89 LYS A C 1
ATOM 726 O O . LYS A 1 89 ? -10.590 11.144 18.801 1.00 88.00 89 LYS A O 1
ATOM 731 N N . ILE A 1 90 ? -8.933 11.310 17.290 1.00 87.38 90 ILE A N 1
ATOM 732 C CA . ILE A 1 90 ? -9.733 10.855 16.137 1.00 87.38 90 ILE A CA 1
ATOM 733 C C . ILE A 1 90 ? -10.179 9.402 16.339 1.00 87.38 90 ILE A C 1
ATOM 735 O O . ILE A 1 90 ? -11.362 9.101 16.189 1.00 87.38 90 ILE A O 1
ATOM 739 N N . PHE A 1 91 ? -9.254 8.531 16.740 1.00 85.56 91 PHE A N 1
ATOM 740 C CA . PHE A 1 91 ? -9.495 7.110 16.969 1.00 85.56 91 PHE A CA 1
ATOM 741 C C . PHE A 1 91 ? -10.600 6.873 18.006 1.00 85.56 91 PHE A C 1
ATOM 743 O O . PHE A 1 91 ? -11.632 6.282 17.683 1.00 85.56 91 PHE A O 1
ATOM 750 N N . PHE A 1 92 ? -10.452 7.426 19.214 1.00 83.19 92 PHE A N 1
ATOM 751 C CA . PHE A 1 92 ? -11.456 7.283 20.270 1.00 83.19 92 PHE A CA 1
ATOM 752 C C . PHE A 1 92 ? -12.791 7.927 19.893 1.00 83.19 92 PHE A C 1
ATOM 754 O O . PHE A 1 92 ? -13.846 7.353 20.153 1.00 83.19 92 PHE A O 1
ATOM 761 N N . THR A 1 93 ? -12.773 9.083 19.222 1.00 83.19 93 THR A N 1
ATOM 762 C CA . THR A 1 93 ? -14.011 9.729 18.759 1.00 83.19 93 THR A CA 1
ATOM 763 C C . THR A 1 93 ? -14.785 8.825 17.801 1.00 83.19 93 THR A C 1
ATOM 765 O O . THR A 1 93 ? -16.004 8.714 17.920 1.00 83.19 93 THR A O 1
ATOM 768 N N . ASN A 1 94 ? -14.099 8.177 16.859 1.00 80.69 94 ASN A N 1
ATOM 769 C CA . ASN A 1 94 ? -14.737 7.308 15.873 1.00 80.69 94 ASN A CA 1
ATOM 770 C C . ASN A 1 94 ? -15.274 6.022 16.508 1.00 80.69 94 ASN A C 1
ATOM 772 O O . ASN A 1 94 ? -16.399 5.627 16.210 1.00 80.69 94 ASN A O 1
ATOM 776 N N . ILE A 1 95 ? -14.527 5.428 17.438 1.00 75.88 95 ILE A N 1
ATOM 777 C CA . ILE A 1 95 ? -14.968 4.257 18.205 1.00 75.88 95 ILE A CA 1
ATOM 778 C C . ILE A 1 95 ? -16.221 4.567 19.031 1.00 75.88 95 ILE A C 1
ATOM 780 O O . ILE A 1 95 ? -17.219 3.852 18.950 1.00 75.88 95 ILE A O 1
ATOM 784 N N . ILE A 1 96 ? -16.205 5.669 19.786 1.00 72.00 96 ILE A N 1
ATOM 785 C CA . ILE A 1 96 ? -17.336 6.070 20.631 1.00 72.00 96 ILE A CA 1
ATOM 786 C C . ILE A 1 96 ? -18.564 6.393 19.770 1.00 72.00 96 ILE A C 1
ATOM 788 O O . ILE A 1 96 ? -19.682 6.024 20.125 1.00 72.00 96 ILE A O 1
ATOM 792 N N . LYS A 1 97 ? -18.384 7.064 18.623 1.00 70.50 97 LYS A N 1
ATOM 793 C CA . LYS A 1 97 ? -19.484 7.357 17.688 1.00 70.50 97 LYS A CA 1
ATOM 794 C C . LYS A 1 97 ? -20.084 6.091 17.077 1.00 70.50 97 LYS A C 1
ATOM 796 O O . LYS A 1 97 ? -21.306 6.009 16.985 1.00 70.50 97 LYS A O 1
ATOM 801 N N . ALA A 1 98 ? -19.261 5.108 16.713 1.00 62.25 98 ALA A N 1
ATOM 802 C CA . ALA A 1 98 ? -19.734 3.824 16.199 1.00 62.25 98 ALA A CA 1
ATOM 803 C C . ALA A 1 98 ? -20.585 3.073 17.241 1.00 62.25 98 ALA A C 1
ATOM 805 O O . ALA A 1 98 ? -21.648 2.552 16.907 1.00 62.25 98 ALA A O 1
ATOM 806 N N . GLY A 1 99 ? -20.188 3.116 18.518 1.00 57.78 99 GLY A N 1
ATOM 807 C CA . GLY A 1 99 ? -20.961 2.539 19.624 1.00 57.78 99 GLY A CA 1
ATOM 808 C C . GLY A 1 99 ? -22.323 3.204 19.874 1.00 57.78 99 GLY A C 1
ATOM 809 O O . GLY A 1 99 ? -23.214 2.566 20.423 1.00 57.78 99 GLY A O 1
ATOM 810 N N . LYS A 1 100 ? -22.519 4.461 19.450 1.00 54.34 100 LYS A N 1
ATOM 811 C CA . LYS A 1 100 ? -23.804 5.177 19.582 1.00 54.34 100 LYS A CA 1
ATOM 812 C C . LYS A 1 100 ? -24.799 4.877 18.457 1.00 54.34 100 LYS A C 1
ATOM 814 O O . LYS A 1 100 ? -25.988 5.103 18.648 1.00 54.34 100 LYS A O 1
ATOM 819 N N . GLN A 1 101 ? -24.330 4.418 17.294 1.00 55.41 101 GLN A N 1
ATOM 820 C CA . GLN A 1 101 ? -25.186 4.129 16.132 1.00 55.41 101 GLN A CA 1
ATOM 821 C C . GLN A 1 101 ? -25.516 2.635 15.967 1.00 55.41 101 GLN A C 1
ATOM 823 O O . GLN A 1 101 ? -26.451 2.296 15.245 1.00 55.41 101 GLN A O 1
ATOM 828 N N . GLY A 1 102 ? -24.793 1.736 16.643 1.00 50.72 102 GLY A N 1
ATOM 829 C CA . GLY A 1 102 ? -25.126 0.311 16.704 1.00 50.72 102 GLY A CA 1
ATOM 830 C C . GLY A 1 102 ? -26.136 0.005 17.814 1.00 50.72 102 GLY A C 1
ATOM 831 O O . GLY A 1 102 ? -25.981 0.467 18.943 1.00 50.72 102 GLY A O 1
ATOM 832 N N . LYS A 1 103 ? -27.155 -0.816 17.524 1.00 49.53 103 LYS A N 1
ATOM 833 C CA . LYS A 1 103 ? -28.002 -1.451 18.549 1.00 49.53 103 LYS A CA 1
ATOM 834 C C . LYS A 1 103 ? -27.129 -2.360 19.431 1.00 49.53 103 LYS A C 1
ATOM 836 O O . LYS A 1 103 ? -26.951 -3.528 19.111 1.00 49.53 103 LYS A O 1
ATOM 841 N N . GLY A 1 104 ? -26.555 -1.826 20.507 1.00 48.22 104 GLY A N 1
ATOM 842 C CA . GLY A 1 104 ? -25.798 -2.613 21.483 1.00 48.22 104 GLY A CA 1
ATOM 843 C C . GLY A 1 104 ? -24.740 -1.799 22.217 1.00 48.22 104 GLY A C 1
ATOM 844 O O . GLY A 1 104 ? -23.562 -1.841 21.865 1.00 48.22 104 GLY A O 1
ATOM 845 N N . SER A 1 105 ? -25.147 -1.102 23.280 1.00 52.06 105 SER A N 1
ATOM 846 C CA . SER A 1 105 ? -24.246 -0.428 24.230 1.00 52.06 105 SER A CA 1
ATOM 847 C C . SER A 1 105 ? -23.211 -1.373 24.864 1.00 52.06 105 SER A C 1
ATOM 849 O O . SER A 1 105 ? -22.164 -0.916 25.318 1.00 52.06 105 SER A O 1
ATOM 851 N N . SER A 1 106 ? -23.456 -2.687 24.832 1.00 53.97 106 SER A N 1
ATOM 852 C CA . SER A 1 106 ? -22.564 -3.740 25.326 1.00 53.97 106 SER A CA 1
ATOM 853 C C . SER A 1 106 ? -21.202 -3.785 24.622 1.00 53.97 106 SER A C 1
ATOM 855 O O . SER A 1 106 ? -20.195 -4.059 25.272 1.00 53.97 106 SER A O 1
ATOM 857 N N . ASN A 1 107 ? -21.137 -3.473 23.322 1.00 55.88 107 ASN A N 1
ATOM 858 C CA . ASN A 1 107 ? -19.897 -3.592 22.540 1.00 55.88 107 ASN A CA 1
ATOM 859 C C . ASN A 1 107 ? -18.881 -2.486 22.863 1.00 55.88 107 ASN A C 1
ATOM 861 O O . ASN A 1 107 ? -17.675 -2.731 22.857 1.00 55.88 107 ASN A O 1
ATOM 865 N N . LEU A 1 108 ? -19.350 -1.275 23.181 1.00 59.09 108 LEU A N 1
ATOM 866 C CA . LEU A 1 108 ? -18.471 -0.171 23.578 1.00 59.09 108 LEU A CA 1
ATOM 867 C C . LEU A 1 108 ? -17.893 -0.408 24.980 1.00 59.09 108 LEU A C 1
ATOM 869 O O . LEU A 1 108 ? -16.707 -0.178 25.197 1.00 59.09 108 LEU A O 1
ATOM 873 N N . SER A 1 109 ? -18.712 -0.915 25.905 1.00 59.09 109 SER A N 1
ATOM 874 C CA . SER A 1 109 ? -18.274 -1.274 27.257 1.00 59.09 109 SER A CA 1
ATOM 875 C C . SER A 1 109 ? -17.240 -2.402 27.245 1.00 59.09 109 SER A C 1
ATOM 877 O O . SER A 1 109 ? -16.221 -2.288 27.914 1.00 59.09 109 SER A O 1
ATOM 879 N N . GLN A 1 110 ? -17.434 -3.449 26.435 1.00 60.97 110 GLN A N 1
ATOM 880 C CA . GLN A 1 110 ? -16.442 -4.524 26.286 1.00 60.97 110 GLN A CA 1
ATOM 881 C C . GLN A 1 110 ? -15.121 -4.032 25.680 1.00 60.97 110 GLN A C 1
ATOM 883 O O . GLN A 1 110 ? -14.049 -4.455 26.109 1.00 60.97 110 GLN A O 1
ATOM 888 N N . LEU A 1 111 ? -15.175 -3.109 24.716 1.00 62.09 111 LEU A N 1
ATOM 889 C CA . LEU A 1 111 ? -13.972 -2.513 24.141 1.00 62.09 111 LEU A CA 1
ATOM 890 C C . LEU A 1 111 ? -13.221 -1.640 25.161 1.00 62.09 111 LEU A C 1
ATOM 892 O O . LEU A 1 111 ? -12.002 -1.743 25.247 1.00 62.09 111 LEU A O 1
ATOM 896 N N . LEU A 1 112 ? -13.932 -0.845 25.968 1.00 61.59 112 LEU A N 1
ATOM 897 C CA . LEU A 1 112 ? -13.332 -0.033 27.034 1.00 61.59 112 LEU A CA 1
ATOM 898 C C . LEU A 1 112 ? -12.662 -0.900 28.114 1.00 61.59 112 LEU A C 1
ATOM 900 O O . LEU A 1 112 ? -11.506 -0.659 28.463 1.00 61.59 112 LEU A O 1
ATOM 904 N N . VAL A 1 113 ? -13.332 -1.970 28.553 1.00 63.16 113 VAL A N 1
ATOM 905 C CA . VAL A 1 113 ? -12.781 -2.956 29.503 1.00 63.16 113 VAL A CA 1
ATOM 906 C C . VAL A 1 113 ? -11.530 -3.645 28.940 1.00 63.16 113 VAL A C 1
ATOM 908 O O . VAL A 1 113 ? -10.571 -3.910 29.664 1.00 63.16 113 VAL A O 1
ATOM 911 N N . ASN A 1 114 ? -11.484 -3.903 27.632 1.00 59.31 114 ASN A N 1
ATOM 912 C CA . ASN A 1 114 ? -10.292 -4.460 26.990 1.00 59.31 114 ASN A CA 1
ATOM 913 C C . ASN A 1 114 ? -9.171 -3.419 26.807 1.00 59.31 114 ASN A C 1
ATOM 915 O O . ASN A 1 114 ? -7.999 -3.790 26.804 1.00 59.31 114 ASN A O 1
ATOM 919 N N . THR A 1 115 ? -9.488 -2.124 26.698 1.00 58.53 115 THR A N 1
ATOM 920 C CA . THR A 1 115 ? -8.465 -1.065 26.646 1.00 58.53 115 THR A CA 1
ATOM 921 C C . THR A 1 115 ? -7.815 -0.773 27.997 1.00 58.53 115 THR A C 1
ATOM 923 O O . THR A 1 115 ? -6.635 -0.437 28.014 1.00 58.53 115 THR A O 1
ATOM 926 N N . GLU A 1 116 ? -8.509 -0.971 29.123 1.00 55.41 116 GLU A N 1
ATOM 927 C CA . GLU A 1 116 ? -7.883 -0.919 30.458 1.00 55.41 116 GLU A CA 1
ATOM 928 C C . GLU A 1 116 ? -6.802 -1.997 30.609 1.00 55.41 116 GLU A C 1
ATOM 930 O O . GLU A 1 116 ? -5.709 -1.725 31.105 1.00 55.41 116 GLU A O 1
ATOM 935 N N . LYS A 1 117 ? -7.050 -3.195 30.064 1.00 55.12 117 LYS A N 1
ATOM 936 C CA . LYS A 1 117 ? -6.044 -4.267 30.000 1.00 55.12 117 LYS A CA 1
ATOM 937 C C . LYS A 1 117 ? -4.833 -3.885 29.142 1.00 55.12 117 LYS A C 1
ATOM 939 O O . LYS A 1 117 ? -3.718 -4.266 29.473 1.00 55.12 117 LYS A O 1
ATOM 944 N N . LEU A 1 118 ? -5.024 -3.104 28.075 1.00 45.81 118 LEU A N 1
ATOM 945 C CA . LEU A 1 118 ? -3.919 -2.581 27.258 1.00 45.81 118 LEU A CA 1
ATOM 946 C C . LEU A 1 118 ? -3.123 -1.488 27.981 1.00 45.81 118 LEU A C 1
ATOM 948 O O . LEU A 1 118 ? -1.908 -1.444 27.836 1.00 45.81 118 LEU A O 1
ATOM 952 N N . GLY A 1 119 ? -3.780 -0.639 28.777 1.00 49.84 119 GLY A N 1
ATOM 953 C CA . GLY A 1 119 ? -3.104 0.337 29.636 1.00 49.84 119 GLY A CA 1
ATOM 954 C C . GLY A 1 119 ? -2.217 -0.331 30.687 1.00 49.84 119 GLY A C 1
ATOM 955 O O . GLY A 1 119 ? -1.116 0.137 30.937 1.00 49.84 119 GLY A O 1
ATOM 956 N N . PHE A 1 120 ? -2.649 -1.474 31.224 1.00 45.41 120 PHE A N 1
ATOM 957 C CA . PHE A 1 120 ? -1.858 -2.266 32.169 1.00 45.41 120 PHE A CA 1
ATOM 958 C C . PHE A 1 120 ? -0.644 -2.949 31.512 1.00 45.41 120 PHE A C 1
ATOM 960 O O . PHE A 1 120 ? 0.417 -3.029 32.117 1.00 45.41 120 PHE A O 1
ATOM 967 N N . ILE A 1 121 ? -0.777 -3.399 30.258 1.00 43.47 121 ILE A N 1
ATOM 968 C CA . ILE A 1 121 ? 0.319 -4.016 29.482 1.00 43.47 121 ILE A CA 1
ATOM 969 C C . ILE A 1 121 ? 1.336 -2.971 28.994 1.00 43.47 121 ILE A C 1
ATOM 971 O O . ILE A 1 121 ? 2.506 -3.287 28.817 1.00 43.47 121 ILE A O 1
ATOM 975 N N . LEU A 1 122 ? 0.900 -1.730 28.763 1.00 41.62 122 LEU A N 1
ATOM 976 C CA . LEU A 1 122 ? 1.756 -0.630 28.302 1.00 41.62 122 LEU A CA 1
ATOM 977 C C . LEU A 1 122 ? 2.295 0.245 29.446 1.00 41.62 122 LEU A C 1
ATOM 979 O O . LEU A 1 122 ? 3.186 1.050 29.210 1.00 41.62 122 LEU A O 1
ATOM 983 N N . GLY A 1 123 ? 1.747 0.113 30.657 1.00 39.25 123 GLY A N 1
ATOM 984 C CA . GLY A 1 123 ? 2.122 0.888 31.844 1.00 39.25 123 GLY A CA 1
ATOM 985 C C . GLY A 1 123 ? 3.223 0.258 32.698 1.00 39.25 123 GLY A C 1
ATOM 986 O O . GLY A 1 123 ? 3.552 0.805 33.744 1.00 39.25 123 GLY A O 1
ATOM 987 N N . SER A 1 124 ? 3.792 -0.880 32.291 1.00 39.56 1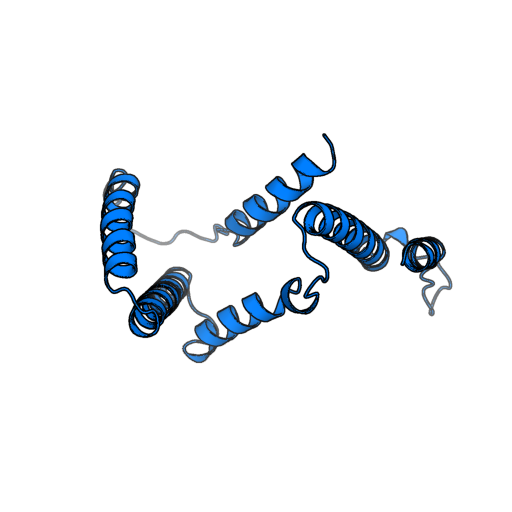24 SER A N 1
ATOM 988 C CA . SER A 1 124 ? 4.918 -1.511 32.995 1.00 39.56 124 SER A CA 1
ATOM 989 C C . SER A 1 124 ? 6.299 -0.998 32.561 1.00 39.56 124 SER A C 1
ATOM 991 O O . SER A 1 124 ? 7.302 -1.531 33.018 1.00 39.56 124 SER A O 1
ATOM 993 N N . GLU A 1 125 ? 6.367 0.031 31.712 1.00 42.31 125 GLU A N 1
ATOM 994 C CA . GLU A 1 125 ? 7.615 0.692 31.299 1.00 42.31 125 GLU A CA 1
ATOM 995 C C . GLU A 1 125 ? 7.453 2.225 31.341 1.00 42.31 125 GLU A C 1
ATOM 997 O O . GLU A 1 125 ? 7.537 2.909 30.326 1.00 42.31 125 GLU A O 1
ATOM 1002 N N . GLU A 1 126 ? 7.190 2.788 32.521 1.00 39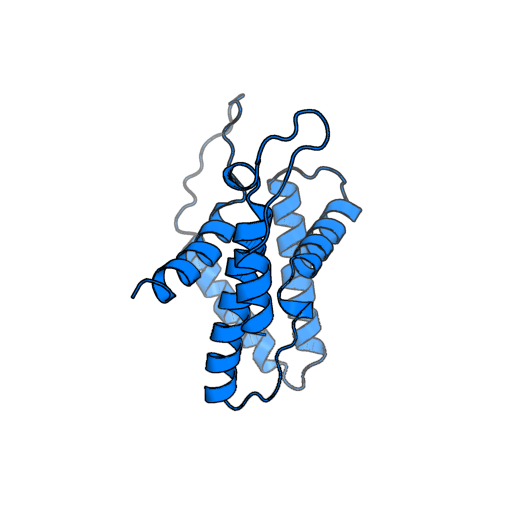.00 126 GLU A N 1
ATOM 1003 C CA . GLU A 1 126 ? 7.475 4.204 32.795 1.00 39.00 126 GLU A CA 1
ATOM 1004 C C . GLU A 1 126 ? 8.540 4.268 33.896 1.00 39.00 126 GLU A C 1
ATOM 1006 O O . GLU A 1 126 ? 8.242 4.424 35.077 1.00 39.00 126 GLU A O 1
ATOM 1011 N N . GLU A 1 127 ? 9.802 4.092 33.500 1.00 37.06 127 GLU A N 1
ATOM 1012 C CA . GLU A 1 127 ? 10.928 4.599 34.282 1.00 37.06 127 GLU A CA 1
ATOM 1013 C C . GLU A 1 127 ? 11.086 6.084 33.911 1.00 37.06 127 GLU A C 1
ATOM 1015 O O . GLU A 1 127 ? 11.268 6.432 32.740 1.00 37.06 127 GLU A O 1
ATOM 1020 N N . GLU A 1 128 ? 10.911 6.970 34.894 1.00 38.69 128 GLU A N 1
ATOM 1021 C CA . GLU A 1 128 ? 11.071 8.417 34.746 1.00 38.69 128 GLU A CA 1
ATOM 1022 C C . GLU A 1 128 ? 12.498 8.745 34.280 1.00 38.69 128 GLU A C 1
ATOM 1024 O O . GLU A 1 128 ? 13.454 8.614 35.041 1.00 38.69 128 GLU A O 1
ATOM 1029 N N . ILE A 1 129 ? 12.654 9.214 33.039 1.00 35.25 129 ILE A N 1
ATOM 1030 C CA . ILE A 1 129 ? 13.908 9.830 32.590 1.00 35.25 129 ILE A CA 1
ATOM 1031 C C . ILE A 1 129 ? 13.807 11.341 32.859 1.00 35.25 129 ILE A C 1
ATOM 1033 O O . ILE A 1 129 ? 12.895 11.983 32.321 1.00 35.25 129 ILE A O 1
ATOM 1037 N N . PRO A 1 130 ? 14.705 11.921 33.681 1.00 32.34 130 PRO A N 1
ATOM 1038 C CA . PRO A 1 130 ? 14.707 13.347 33.980 1.00 32.34 130 PRO A CA 1
ATOM 1039 C C . PRO A 1 130 ? 14.909 14.181 32.718 1.00 32.34 130 PRO A C 1
ATOM 1041 O O . PRO A 1 130 ? 15.651 13.804 31.811 1.00 32.34 130 PRO A O 1
ATOM 1044 N N . MET A 1 131 ? 14.248 15.337 32.686 1.00 50.59 131 MET A N 1
ATOM 1045 C CA . MET A 1 131 ? 14.522 16.368 31.696 1.00 50.59 131 MET A CA 1
ATOM 1046 C C . MET A 1 131 ? 15.959 16.852 31.844 1.00 50.59 131 MET A C 1
ATOM 1048 O O . MET A 1 131 ? 16.284 17.327 32.922 1.00 50.59 131 MET A O 1
ATOM 1052 N N . ASP A 1 132 ? 16.739 16.786 30.765 1.00 34.34 132 ASP A N 1
ATOM 1053 C CA . ASP A 1 132 ? 17.693 17.825 30.374 1.00 34.34 132 ASP A CA 1
ATOM 1054 C C . ASP A 1 132 ? 18.095 17.679 28.891 1.00 34.34 132 ASP A C 1
ATOM 1056 O O . ASP A 1 132 ? 18.243 16.578 28.368 1.00 34.34 132 ASP A O 1
ATOM 1060 N N . GLU A 1 133 ? 18.178 18.852 28.258 1.00 37.97 133 GLU A N 1
ATOM 1061 C CA . GLU A 1 133 ? 18.971 19.294 27.099 1.00 37.97 133 GLU A CA 1
ATOM 1062 C C . GLU A 1 133 ? 19.066 18.492 25.780 1.00 37.97 133 GLU A C 1
ATOM 1064 O O . GLU A 1 133 ? 19.344 17.301 25.713 1.00 37.97 133 GLU A O 1
ATOM 1069 N N . ASP A 1 134 ? 18.862 19.261 24.699 1.00 39.22 134 ASP A N 1
ATOM 1070 C CA . ASP A 1 134 ? 19.268 19.069 23.302 1.00 39.22 134 ASP A CA 1
ATOM 1071 C C . ASP A 1 134 ? 19.880 17.714 22.914 1.00 39.22 134 ASP A C 1
ATOM 1073 O O . ASP A 1 134 ? 21.072 17.464 23.083 1.00 39.22 134 ASP A O 1
ATOM 1077 N N . CYS A 1 135 ? 19.088 16.908 22.201 1.00 31.72 135 CYS A N 1
ATOM 1078 C CA . CYS A 1 135 ? 19.610 15.839 21.360 1.00 31.72 135 CYS A CA 1
ATOM 1079 C C . CYS A 1 135 ? 18.965 15.866 19.971 1.00 31.72 135 CYS A C 1
ATOM 1081 O O . CYS A 1 135 ? 17.759 15.682 19.790 1.00 31.72 135 CYS A O 1
ATOM 1083 N N . ASN A 1 136 ? 19.852 16.113 19.011 1.00 32.03 136 ASN A N 1
ATOM 1084 C CA . ASN A 1 136 ? 19.747 15.957 17.571 1.00 32.03 136 ASN A CA 1
ATOM 1085 C C . ASN A 1 136 ? 18.866 14.797 17.090 1.00 32.03 136 ASN A C 1
ATOM 1087 O O . ASN A 1 136 ? 18.787 13.731 17.699 1.00 32.03 136 ASN A O 1
ATOM 1091 N N . GLU A 1 137 ? 18.306 15.035 15.901 1.00 41.19 137 GLU A N 1
ATOM 1092 C CA . GLU A 1 137 ? 17.936 14.060 14.872 1.00 41.19 137 GLU A CA 1
ATOM 1093 C C . GLU A 1 137 ? 18.196 12.594 15.237 1.00 41.19 137 GLU A C 1
ATOM 1095 O O . GLU A 1 137 ? 19.245 12.018 14.961 1.00 41.19 137 GLU A O 1
ATOM 1100 N N . THR A 1 138 ? 17.176 11.947 15.782 1.00 33.59 138 THR A N 1
ATOM 1101 C CA . THR A 1 138 ? 16.998 10.512 15.588 1.00 33.59 138 THR A CA 1
ATOM 1102 C C . THR A 1 138 ? 15.619 10.307 14.993 1.00 33.59 138 THR A C 1
ATOM 1104 O O . THR A 1 138 ? 14.580 10.466 15.636 1.00 33.59 138 THR A O 1
ATOM 1107 N N . GLU A 1 139 ? 15.627 10.029 13.689 1.00 36.91 139 GLU A N 1
ATOM 1108 C CA . GLU A 1 139 ? 14.469 9.629 12.909 1.00 36.91 139 GLU A CA 1
ATOM 1109 C C . GLU A 1 139 ? 13.786 8.427 13.568 1.00 36.91 139 GLU A C 1
ATOM 1111 O O . GLU A 1 139 ? 14.125 7.267 13.328 1.00 36.91 139 GLU A O 1
ATOM 1116 N N . VAL A 1 140 ? 12.736 8.683 14.346 1.00 37.66 140 VAL A N 1
ATOM 1117 C CA . VAL A 1 140 ? 11.714 7.664 14.581 1.00 37.66 140 VAL A CA 1
ATOM 1118 C C . VAL A 1 140 ? 10.912 7.564 13.290 1.00 37.66 140 VAL A C 1
ATOM 1120 O O . VAL A 1 140 ? 9.902 8.239 13.078 1.00 37.66 140 VAL A O 1
ATOM 1123 N N . HIS A 1 141 ? 11.450 6.762 12.375 1.00 35.72 141 HIS A N 1
ATOM 1124 C CA . HIS A 1 141 ? 10.925 6.559 11.040 1.00 35.72 141 HIS A CA 1
ATOM 1125 C C . HIS A 1 141 ? 9.468 6.054 11.148 1.00 35.72 141 HIS A C 1
ATOM 1127 O O . HIS A 1 141 ? 9.227 5.002 11.749 1.00 35.72 141 HIS A O 1
ATOM 1133 N N . PRO A 1 142 ? 8.478 6.712 10.507 1.00 41.28 142 PRO A N 1
ATOM 1134 C CA . PRO A 1 142 ? 7.068 6.281 10.483 1.00 41.28 142 PRO A CA 1
ATOM 1135 C C . PRO A 1 142 ? 6.829 4.887 9.864 1.00 41.28 142 PRO A C 1
ATOM 1137 O O . PRO A 1 142 ? 5.694 4.432 9.731 1.00 41.28 142 PRO A O 1
ATOM 1140 N N . LEU A 1 143 ? 7.902 4.199 9.468 1.00 38.66 143 LEU A N 1
ATOM 1141 C CA . LEU A 1 143 ? 7.901 2.891 8.837 1.00 38.66 143 LEU A CA 1
ATOM 1142 C C . LEU A 1 143 ? 7.694 1.732 9.811 1.00 38.66 143 LEU A C 1
ATOM 1144 O O . LEU A 1 143 ? 7.586 0.614 9.332 1.00 38.66 143 LEU A O 1
ATOM 1148 N N . PHE A 1 144 ? 7.619 1.924 11.131 1.00 36.41 144 PHE A N 1
ATOM 1149 C CA . PHE A 1 144 ? 7.465 0.777 12.039 1.00 36.41 144 PHE A CA 1
ATOM 1150 C C . PHE A 1 144 ? 6.106 0.072 11.871 1.00 36.41 144 PHE A C 1
ATOM 1152 O O . PHE A 1 144 ? 6.044 -1.150 11.762 1.00 36.41 144 PHE A O 1
ATOM 1159 N N . LEU A 1 145 ? 5.024 0.841 11.714 1.00 35.06 145 LEU A N 1
ATOM 1160 C CA . LEU A 1 145 ? 3.687 0.302 11.424 1.00 35.06 145 LEU A CA 1
ATOM 1161 C C . LEU A 1 145 ? 3.554 -0.193 9.975 1.00 35.06 145 LEU A C 1
ATOM 1163 O O . LEU A 1 145 ? 2.938 -1.229 9.730 1.00 35.06 145 LEU A O 1
ATOM 1167 N N . VAL A 1 146 ? 4.191 0.490 9.017 1.00 39.69 146 VAL A N 1
ATOM 1168 C CA . VAL A 1 146 ? 4.199 0.063 7.605 1.00 39.69 146 VAL A CA 1
ATOM 1169 C C . VAL A 1 146 ? 5.023 -1.217 7.423 1.00 39.69 146 VAL A C 1
ATOM 1171 O O . VAL A 1 146 ? 4.619 -2.102 6.674 1.00 39.69 146 VAL A O 1
ATOM 1174 N N . ARG A 1 147 ? 6.132 -1.383 8.157 1.00 30.45 147 ARG A N 1
ATOM 1175 C CA . ARG A 1 147 ? 6.947 -2.607 8.155 1.00 30.45 147 ARG A CA 1
ATOM 1176 C C . ARG A 1 147 ? 6.165 -3.808 8.659 1.00 30.45 147 ARG A C 1
ATOM 1178 O O . ARG A 1 147 ? 6.337 -4.875 8.088 1.00 30.45 147 ARG A O 1
ATOM 1185 N N . ILE A 1 148 ? 5.312 -3.658 9.672 1.00 39.69 148 ILE A N 1
AT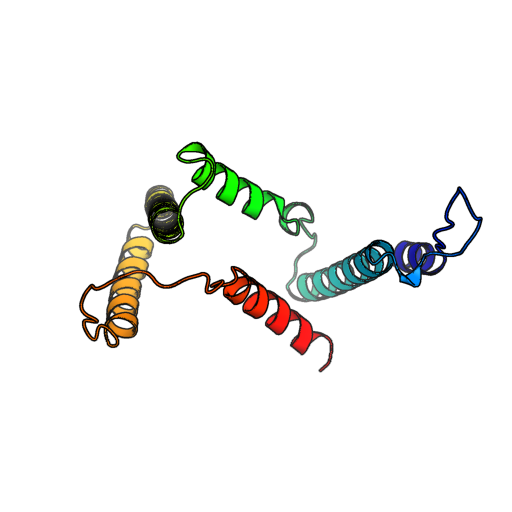OM 1186 C CA . ILE A 1 148 ? 4.492 -4.774 10.166 1.00 39.69 148 ILE A CA 1
ATOM 1187 C C . ILE A 1 148 ? 3.500 -5.222 9.084 1.00 39.69 148 ILE A C 1
ATOM 1189 O O . ILE A 1 148 ? 3.421 -6.411 8.792 1.00 39.69 148 ILE A O 1
ATOM 1193 N N . ILE A 1 149 ? 2.828 -4.281 8.412 1.00 40.69 149 ILE A N 1
ATOM 1194 C CA . ILE A 1 149 ? 1.844 -4.597 7.362 1.00 40.69 149 ILE A CA 1
ATOM 1195 C C . ILE A 1 149 ? 2.516 -5.194 6.110 1.00 40.69 149 ILE A C 1
ATOM 1197 O O . ILE A 1 149 ? 2.014 -6.157 5.533 1.00 40.69 149 ILE A O 1
ATOM 1201 N N . VAL A 1 150 ? 3.677 -4.671 5.700 1.00 40.97 150 VAL A N 1
ATOM 1202 C CA . VAL A 1 150 ? 4.408 -5.176 4.523 1.00 40.97 150 VAL A CA 1
ATOM 1203 C C . VAL A 1 150 ? 5.080 -6.525 4.807 1.00 40.97 150 VAL A C 1
ATOM 1205 O O . VAL A 1 150 ? 5.050 -7.413 3.957 1.00 40.97 150 VAL A O 1
ATOM 1208 N N . LYS A 1 151 ? 5.643 -6.727 6.006 1.00 32.44 151 LYS A N 1
ATOM 1209 C CA . LYS A 1 151 ? 6.310 -7.986 6.380 1.00 32.44 151 LYS A CA 1
ATOM 1210 C C . LYS A 1 151 ? 5.317 -9.142 6.530 1.00 32.44 151 LYS A C 1
ATOM 1212 O O . LYS A 1 151 ? 5.663 -10.266 6.180 1.00 32.44 151 LYS A O 1
ATOM 1217 N N . TRP A 1 152 ? 4.083 -8.858 6.959 1.00 31.75 152 TRP A N 1
ATOM 1218 C CA . TRP A 1 152 ? 3.014 -9.859 7.021 1.00 31.75 152 TRP A CA 1
ATOM 1219 C C . TRP A 1 152 ? 2.589 -10.349 5.627 1.00 31.75 152 TRP A C 1
ATOM 1221 O O . TRP A 1 152 ? 2.390 -11.542 5.430 1.00 31.75 152 TRP A O 1
ATOM 1231 N N . ASN A 1 153 ? 2.550 -9.459 4.628 1.00 36.72 153 ASN A N 1
ATOM 1232 C CA . ASN A 1 153 ? 2.247 -9.850 3.246 1.00 36.72 153 ASN A CA 1
ATOM 1233 C C . ASN A 1 153 ? 3.413 -10.563 2.539 1.00 36.72 153 ASN A C 1
ATOM 1235 O O . ASN A 1 153 ? 3.171 -11.465 1.748 1.00 36.72 153 ASN A O 1
ATOM 1239 N N . TYR A 1 154 ? 4.673 -10.218 2.829 1.00 37.44 154 TYR A N 1
ATOM 1240 C CA . TYR A 1 154 ? 5.821 -10.868 2.180 1.00 37.44 154 TYR A CA 1
ATOM 1241 C C . TYR A 1 154 ? 5.989 -12.336 2.608 1.00 37.44 154 TYR A C 1
ATOM 1243 O O . TYR A 1 154 ? 6.264 -13.188 1.770 1.00 37.44 154 TYR A O 1
ATOM 1251 N N . GLN A 1 155 ? 5.760 -12.663 3.887 1.00 38.19 155 GLN A N 1
ATOM 1252 C CA . GLN A 1 155 ? 5.885 -14.048 4.369 1.00 38.19 155 GLN A CA 1
ATOM 1253 C C . GLN A 1 155 ? 4.804 -14.998 3.840 1.00 38.19 155 GLN A C 1
ATOM 1255 O O . GLN A 1 155 ? 5.035 -16.201 3.812 1.00 38.19 155 GLN A O 1
ATOM 1260 N N . LYS A 1 156 ? 3.659 -14.480 3.385 1.00 41.09 156 LYS A N 1
ATOM 1261 C CA . LYS A 1 156 ? 2.587 -15.292 2.789 1.00 41.09 156 LYS A CA 1
ATOM 1262 C C . LYS A 1 156 ? 2.808 -15.604 1.303 1.00 41.09 156 LYS A C 1
ATOM 1264 O O . LYS A 1 156 ? 2.142 -16.477 0.769 1.00 41.09 156 LYS A O 1
ATOM 1269 N N . ILE A 1 157 ? 3.708 -14.875 0.639 1.00 42.19 157 ILE A N 1
ATOM 1270 C CA . ILE A 1 157 ? 3.972 -14.996 -0.806 1.00 42.19 157 ILE A CA 1
ATOM 1271 C C . ILE A 1 157 ? 5.182 -15.909 -1.084 1.00 42.19 157 ILE A C 1
ATOM 1273 O O . ILE A 1 157 ? 5.322 -16.423 -2.189 1.00 42.19 157 ILE A O 1
ATOM 1277 N N . THR A 1 158 ? 6.057 -16.130 -0.098 1.00 39.91 158 THR A N 1
ATOM 1278 C CA . THR A 1 158 ? 7.275 -16.952 -0.240 1.00 39.91 158 THR A CA 1
ATOM 1279 C C . THR A 1 158 ? 7.275 -18.212 0.633 1.00 39.91 158 THR A C 1
ATOM 1281 O O . THR A 1 158 ? 8.353 -18.695 0.979 1.00 39.91 158 THR A O 1
ATOM 1284 N N . GLY A 1 159 ? 6.100 -18.703 1.034 1.00 38.59 159 GLY A N 1
ATOM 1285 C CA . GLY A 1 159 ? 5.915 -19.949 1.785 1.00 38.59 159 GLY A CA 1
ATOM 1286 C C . GLY A 1 159 ? 5.109 -20.955 0.986 1.00 38.59 159 GLY A C 1
ATOM 1287 O O . GLY A 1 159 ? 4.121 -20.513 0.362 1.00 38.59 159 GLY A O 1
#

pLDDT: mean 72.47, std 23.53, range [30.45, 96.0]

Radius of gyration: 22.64 Å; chains: 1; bounding box: 48×42×61 Å